Protein AF-A0A6F9CFJ3-F1 (afdb_monomer)

Sequence (87 aa):
TVRTFSLKGMTSKLFGQETAEQREAKLQVLEQQIAEGEVVVKEKNTESDEFVKTAWVDIERFKDQKDRDLKEALISYAVMQISMCKK

Structure (mmCIF, N/CA/C/O backbone):
data_AF-A0A6F9CFJ3-F1
#
_entry.id   AF-A0A6F9CFJ3-F1
#
loop_
_atom_site.group_PDB
_atom_site.id
_atom_site.type_symbol
_atom_site.label_atom_id
_atom_site.label_alt_id
_atom_site.label_comp_id
_atom_site.label_asym_id
_atom_site.label_entity_id
_atom_site.label_seq_id
_atom_site.pdbx_PDB_ins_code
_atom_site.Cartn_x
_atom_site.Cartn_y
_atom_site.Cartn_z
_atom_site.occupancy
_atom_site.B_iso_or_equiv
_atom_site.auth_seq_id
_atom_site.auth_comp_id
_atom_site.auth_asym_id
_atom_site.auth_atom_id
_atom_site.pdbx_PDB_model_num
ATOM 1 N N . THR A 1 1 ? -10.937 -33.137 58.120 1.00 46.38 1 THR A N 1
ATOM 2 C CA . THR A 1 1 ? -11.600 -32.410 57.016 1.00 46.38 1 THR A CA 1
ATOM 3 C C . THR A 1 1 ? -10.703 -31.277 56.561 1.00 46.38 1 THR A C 1
ATOM 5 O O . THR A 1 1 ? -10.553 -30.304 57.289 1.00 46.38 1 THR A O 1
ATOM 8 N N . VAL A 1 2 ? -10.017 -31.433 55.427 1.00 47.34 2 VAL A N 1
ATOM 9 C CA . VAL A 1 2 ? -9.064 -30.433 54.914 1.00 47.34 2 VAL A CA 1
ATOM 10 C C . VAL A 1 2 ? -9.859 -29.271 54.315 1.00 47.34 2 VAL A C 1
ATOM 12 O O . VAL A 1 2 ? -10.607 -29.465 53.362 1.00 47.34 2 VAL A O 1
ATOM 15 N N . ARG A 1 3 ? -9.757 -28.071 54.902 1.00 60.94 3 ARG A N 1
ATOM 16 C CA . ARG A 1 3 ? -10.383 -26.860 54.348 1.00 60.94 3 ARG A CA 1
ATOM 17 C C . ARG A 1 3 ? -9.577 -26.423 53.127 1.00 60.94 3 ARG A C 1
ATOM 19 O O . ARG A 1 3 ? -8.458 -25.944 53.263 1.00 60.94 3 ARG A O 1
ATOM 26 N N . THR A 1 4 ? -10.141 -26.604 51.939 1.00 61.44 4 THR A N 1
ATOM 27 C CA . THR A 1 4 ? -9.576 -26.101 50.685 1.00 61.44 4 THR A CA 1
ATOM 28 C C . THR A 1 4 ? -9.602 -24.573 50.700 1.00 61.44 4 THR A C 1
ATOM 30 O O . THR A 1 4 ? -10.672 -23.963 50.653 1.00 61.44 4 THR A O 1
ATOM 33 N N . PHE A 1 5 ? -8.434 -23.940 50.794 1.00 58.81 5 PHE A N 1
ATOM 34 C CA . PHE A 1 5 ? -8.308 -22.492 50.660 1.00 58.81 5 PHE A CA 1
ATOM 35 C C . PHE A 1 5 ? -8.528 -22.106 49.193 1.00 58.81 5 PHE A C 1
ATOM 37 O O . PHE A 1 5 ? -7.741 -22.456 48.320 1.00 58.81 5 PHE A O 1
ATOM 44 N N . SER A 1 6 ? -9.627 -21.404 48.914 1.00 68.38 6 SER A N 1
ATOM 45 C CA . SER A 1 6 ? -9.892 -20.830 47.594 1.00 68.38 6 SER A CA 1
ATOM 46 C C . SER A 1 6 ? -9.235 -19.458 47.505 1.00 68.38 6 SER A C 1
ATOM 48 O O . SER A 1 6 ? -9.619 -18.551 48.248 1.00 68.38 6 SER A O 1
ATOM 50 N N . LEU A 1 7 ? -8.293 -19.284 46.570 1.00 65.50 7 LEU A N 1
ATOM 51 C CA . LEU A 1 7 ? -7.690 -17.977 46.277 1.00 65.50 7 LEU A CA 1
ATOM 52 C C . LEU A 1 7 ? -8.770 -16.926 45.964 1.00 65.50 7 LEU A C 1
ATOM 54 O O . LEU A 1 7 ? -8.717 -15.826 46.502 1.00 65.50 7 LEU A O 1
ATOM 58 N N . LYS A 1 8 ? -9.803 -17.296 45.187 1.00 67.06 8 LYS A N 1
ATOM 59 C CA . LYS A 1 8 ? -10.968 -16.436 44.893 1.00 67.06 8 LYS A CA 1
ATOM 60 C C . LYS A 1 8 ? -11.759 -16.058 46.153 1.00 67.06 8 LYS A C 1
ATOM 62 O O . LYS A 1 8 ? -12.265 -14.946 46.258 1.00 67.06 8 LYS A O 1
ATOM 67 N N . GLY A 1 9 ? -11.870 -16.977 47.113 1.00 68.44 9 GLY A N 1
ATOM 68 C CA . GLY A 1 9 ? -12.546 -16.728 48.389 1.00 68.44 9 GLY A CA 1
ATOM 69 C C . GLY A 1 9 ? -11.736 -15.845 49.344 1.00 68.44 9 GLY A C 1
ATOM 70 O O . GLY A 1 9 ? -12.321 -15.090 50.115 1.00 68.44 9 GLY A O 1
ATOM 71 N N . MET A 1 10 ? -10.401 -15.912 49.290 1.00 71.00 10 MET A N 1
ATOM 72 C CA . MET A 1 10 ? -9.517 -15.025 50.055 1.00 71.00 10 MET A CA 1
ATOM 73 C C . MET A 1 10 ? -9.496 -13.609 49.485 1.00 71.00 10 MET A C 1
ATOM 75 O O . MET A 1 10 ? -9.618 -12.657 50.250 1.00 71.00 10 MET A O 1
ATOM 79 N N .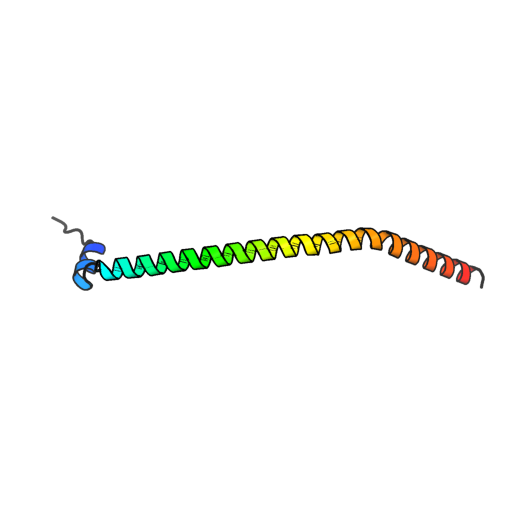 THR A 1 11 ? -9.400 -13.450 48.163 1.00 67.75 11 THR A N 1
ATOM 80 C CA . THR A 1 11 ? -9.376 -12.121 47.533 1.00 67.75 11 THR A CA 1
ATOM 81 C C . THR A 1 11 ? -10.704 -11.386 47.693 1.00 67.75 11 THR A C 1
ATOM 83 O O . THR A 1 11 ? -10.694 -10.214 48.049 1.00 67.75 11 THR A O 1
ATOM 86 N N . SER A 1 12 ? -11.842 -12.077 47.560 1.00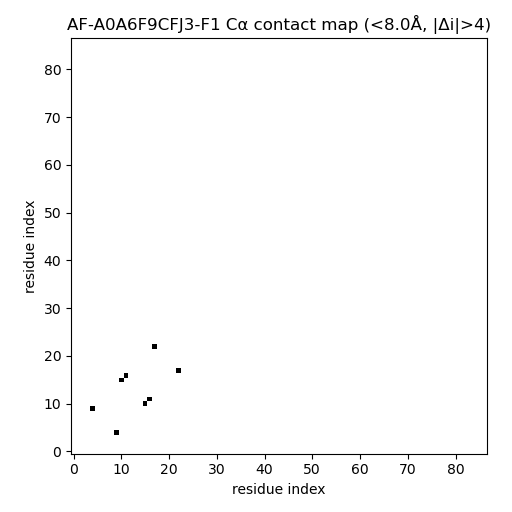 68.56 12 SER A N 1
ATOM 87 C CA . SER A 1 12 ? -13.170 -11.496 47.822 1.00 68.56 12 SER A CA 1
ATOM 88 C C . SER A 1 12 ? -13.352 -11.027 49.271 1.00 68.56 12 SER A C 1
ATOM 90 O O . SER A 1 12 ? -14.118 -10.098 49.509 1.00 68.56 12 SER A O 1
ATOM 92 N N . LYS A 1 13 ? -12.669 -11.654 50.239 1.00 68.75 13 LYS A N 1
ATOM 93 C CA . LYS A 1 13 ? -12.688 -11.235 51.651 1.00 68.75 13 LYS A CA 1
ATOM 94 C C . LYS A 1 13 ? -11.706 -10.104 51.957 1.00 68.75 13 LYS A C 1
ATOM 96 O O . LYS A 1 13 ? -11.981 -9.314 52.849 1.00 68.75 13 LYS A O 1
ATOM 101 N N . LEU A 1 14 ? -10.572 -10.049 51.255 1.00 68.06 14 LEU A N 1
ATOM 102 C CA . LEU A 1 14 ? -9.530 -9.034 51.452 1.00 68.06 14 LEU A CA 1
ATOM 103 C C . LEU A 1 14 ? -9.830 -7.717 50.726 1.00 68.06 14 LEU A C 1
ATOM 105 O O . LEU A 1 14 ? -9.463 -6.662 51.228 1.00 68.06 14 LEU A O 1
ATOM 109 N N . PHE A 1 15 ? -10.491 -7.776 49.569 1.00 72.06 15 PHE A N 1
ATOM 110 C CA . PHE A 1 15 ? -10.676 -6.619 48.685 1.00 72.06 15 PHE A CA 1
ATOM 111 C C . PHE A 1 15 ? -12.145 -6.326 48.336 1.00 72.06 15 PHE A C 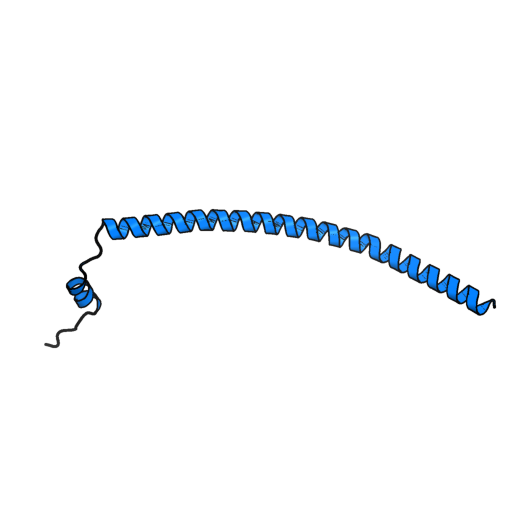1
ATOM 113 O O . PHE A 1 15 ? -12.415 -5.361 47.630 1.00 72.06 15 PHE A O 1
ATOM 120 N N . GLY A 1 16 ? -13.093 -7.124 48.845 1.00 68.44 16 GLY A N 1
ATOM 121 C CA . GLY A 1 16 ? -14.510 -7.044 48.475 1.00 68.44 16 GLY A CA 1
ATOM 122 C C . GLY A 1 16 ? -14.808 -7.705 47.124 1.00 68.44 16 GLY A C 1
ATOM 123 O O . GLY A 1 16 ? -13.905 -7.999 46.339 1.00 68.44 16 GLY A O 1
ATOM 124 N N . GLN A 1 17 ? -16.083 -8.000 46.855 1.00 72.00 17 GLN A N 1
ATOM 125 C CA . GLN A 1 17 ? -16.512 -8.266 45.480 1.00 72.00 17 GLN A CA 1
ATOM 126 C C . GLN A 1 17 ? -16.494 -6.947 44.710 1.00 72.00 17 GLN A C 1
ATOM 128 O O . GLN A 1 17 ? -16.866 -5.912 45.258 1.00 72.00 17 GLN A O 1
ATOM 133 N N . GLU A 1 18 ? -16.067 -7.003 43.450 1.00 73.50 18 GLU A N 1
ATOM 134 C CA . GLU A 1 18 ? -16.197 -5.881 42.523 1.00 73.50 18 GLU A CA 1
ATOM 135 C C . GLU A 1 18 ? -17.635 -5.350 42.557 1.00 73.50 18 GLU A C 1
ATOM 137 O O . GLU A 1 18 ? -18.586 -6.132 42.438 1.00 73.50 18 GLU A O 1
ATOM 142 N N . THR A 1 19 ? -17.793 -4.041 42.765 1.00 79.81 19 THR A N 1
ATOM 143 C CA . THR A 1 19 ? -19.131 -3.445 42.817 1.00 79.81 19 THR A CA 1
ATOM 144 C C . THR A 1 19 ? -19.755 -3.444 41.426 1.00 79.81 19 THR A C 1
ATOM 146 O O . THR A 1 19 ? -19.058 -3.481 40.407 1.00 79.81 19 THR A O 1
ATOM 149 N N . ALA A 1 20 ? -21.087 -3.401 41.368 1.00 84.12 20 ALA A N 1
ATOM 150 C CA . ALA A 1 20 ? -21.789 -3.285 40.095 1.00 84.12 20 ALA A CA 1
ATOM 151 C C . ALA A 1 20 ? -21.308 -2.054 39.304 1.00 84.12 20 ALA A C 1
ATOM 153 O O . ALA A 1 20 ? -21.090 -2.175 38.101 1.00 84.12 20 ALA A O 1
ATOM 154 N N . GLU A 1 21 ? -21.024 -0.930 39.981 1.00 86.00 21 GLU A N 1
ATOM 155 C CA . GLU A 1 21 ? -20.514 0.275 39.315 1.00 86.00 21 GLU A CA 1
ATOM 156 C C . GLU A 1 21 ? -19.107 0.077 38.737 1.00 86.00 21 GLU A C 1
ATOM 158 O O . GLU A 1 21 ? -18.825 0.529 37.632 1.00 86.00 21 GLU A O 1
ATOM 163 N N . GLN A 1 22 ? -18.211 -0.625 39.443 1.00 86.69 22 GLN A N 1
ATOM 164 C CA . GLN A 1 22 ? -16.864 -0.917 38.931 1.00 86.69 22 GLN A CA 1
ATOM 165 C C . GLN A 1 22 ? -16.910 -1.811 37.689 1.00 86.69 22 GLN A C 1
ATOM 167 O O . GLN A 1 22 ? -16.156 -1.601 36.736 1.00 86.69 22 GLN A O 1
ATOM 172 N N . ARG A 1 23 ? -17.819 -2.790 37.688 1.00 88.31 23 ARG A N 1
ATOM 173 C CA . ARG A 1 23 ? -18.039 -3.670 36.543 1.00 88.31 23 ARG A CA 1
AT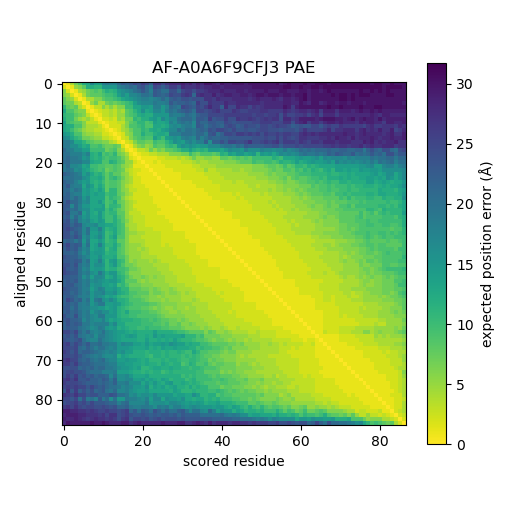OM 174 C C . ARG A 1 23 ? -18.593 -2.906 35.345 1.00 88.31 23 ARG A C 1
ATOM 176 O O . ARG A 1 23 ? -18.129 -3.116 34.228 1.00 88.31 23 ARG A O 1
ATOM 183 N N . GLU A 1 24 ? -19.568 -2.035 35.579 1.00 92.56 24 GLU A N 1
ATOM 184 C CA . GLU A 1 24 ? -20.171 -1.196 34.544 1.00 92.56 24 GLU A CA 1
ATOM 185 C C . GLU A 1 24 ? -19.152 -0.210 33.961 1.00 92.56 24 GLU A C 1
ATOM 187 O O . GLU A 1 24 ? -19.023 -0.117 32.744 1.00 92.56 24 GLU A O 1
ATOM 192 N N . ALA A 1 25 ? -18.329 0.420 34.803 1.00 92.50 25 ALA A N 1
ATOM 193 C CA . ALA A 1 25 ? -17.246 1.289 34.348 1.00 92.50 25 ALA A CA 1
ATOM 194 C C . ALA A 1 25 ? -16.239 0.542 33.454 1.00 92.50 25 ALA A C 1
ATOM 196 O O . ALA A 1 25 ? -15.818 1.061 32.423 1.00 92.50 25 ALA A O 1
ATOM 197 N N . LYS A 1 26 ? -15.872 -0.701 33.800 1.00 94.38 26 LYS A N 1
ATOM 198 C CA . LYS A 1 26 ? -15.005 -1.526 32.939 1.00 94.38 26 LYS A CA 1
ATOM 199 C C . LYS A 1 26 ? -15.671 -1.897 31.618 1.00 94.38 26 LYS A C 1
ATOM 201 O O . LYS A 1 26 ? -14.987 -1.917 30.600 1.00 94.38 26 LYS A O 1
ATOM 206 N N . LEU A 1 27 ? -16.970 -2.197 31.629 1.00 95.62 27 LEU A N 1
ATOM 207 C CA . LEU A 1 27 ? -17.724 -2.478 30.406 1.00 95.62 27 LEU A CA 1
ATOM 208 C C . LEU A 1 27 ? -17.732 -1.264 29.476 1.00 95.62 27 LEU A C 1
ATOM 210 O O . LEU A 1 27 ? -17.389 -1.414 28.311 1.00 95.62 27 LEU A O 1
ATOM 214 N N . GLN A 1 28 ? -17.998 -0.069 30.004 1.00 96.88 28 GLN A N 1
ATOM 215 C CA . GLN A 1 28 ? -17.965 1.172 29.224 1.00 96.88 28 GLN A CA 1
ATOM 216 C C . GLN A 1 28 ? -16.581 1.438 28.617 1.00 96.88 28 GLN A C 1
ATOM 218 O O . GLN A 1 28 ? -16.476 1.819 27.455 1.00 96.88 28 GLN A O 1
ATOM 223 N N . VAL A 1 29 ? -15.503 1.191 29.372 1.00 97.69 29 VAL A N 1
ATOM 224 C CA . VAL A 1 29 ? -14.134 1.315 28.845 1.00 97.69 29 VAL A CA 1
ATOM 225 C C . VAL A 1 29 ? -13.884 0.326 27.705 1.00 97.69 29 VAL A C 1
ATOM 227 O O . VAL A 1 29 ? -13.299 0.705 26.694 1.00 97.69 29 VAL A O 1
ATOM 230 N N . LEU A 1 30 ? -14.323 -0.928 27.844 1.00 97.69 30 LEU A N 1
ATOM 231 C CA . LEU A 1 30 ? -14.165 -1.934 26.792 1.00 97.69 30 LEU A CA 1
ATOM 232 C C . LEU A 1 30 ? -14.983 -1.584 25.543 1.00 97.69 30 LEU A C 1
ATOM 234 O O . LEU A 1 30 ? -14.468 -1.710 24.438 1.00 97.69 30 LEU A O 1
ATOM 238 N N . GLU A 1 31 ? -16.220 -1.114 25.703 1.00 98.25 31 GLU A N 1
ATOM 239 C CA . GLU A 1 31 ? -17.060 -0.655 24.589 1.00 98.25 31 GLU A CA 1
ATOM 240 C C . GLU A 1 31 ? -16.416 0.521 23.850 1.00 98.25 31 GLU A C 1
ATOM 242 O O . GLU A 1 31 ? -16.347 0.511 22.621 1.00 98.25 31 GLU A O 1
ATOM 247 N N . GLN A 1 32 ? -15.864 1.487 24.589 1.00 98.06 32 GLN A N 1
ATOM 248 C CA . GLN A 1 32 ? -15.148 2.615 24.005 1.00 98.06 32 GLN A CA 1
ATOM 249 C C . GLN A 1 32 ? -13.904 2.158 23.228 1.00 98.06 32 GLN A C 1
ATOM 251 O O . GLN A 1 32 ? -13.697 2.583 22.095 1.00 98.06 32 GLN A O 1
ATOM 256 N N . GLN A 1 33 ? -13.106 1.247 23.795 1.00 98.12 33 GLN A N 1
ATOM 257 C CA . GLN A 1 33 ? -11.928 0.692 23.120 1.00 98.12 33 GLN A CA 1
ATOM 258 C C . GLN A 1 33 ? -12.289 -0.085 21.851 1.00 98.12 33 GLN A C 1
ATOM 260 O O . GLN A 1 33 ? -11.555 -0.021 20.865 1.00 98.12 33 GLN A O 1
ATOM 265 N N . ILE A 1 34 ? -13.407 -0.816 21.863 1.00 98.31 34 ILE A N 1
ATOM 266 C CA . ILE A 1 34 ? -13.908 -1.519 20.678 1.00 98.31 34 ILE A CA 1
ATOM 267 C C . ILE A 1 34 ? -14.295 -0.504 19.603 1.00 98.31 34 ILE A C 1
ATOM 269 O O . ILE A 1 34 ? -13.824 -0.624 18.475 1.00 98.31 34 ILE A O 1
ATOM 273 N N . ALA A 1 35 ? -15.080 0.518 19.951 1.00 98.50 35 ALA A N 1
ATOM 274 C CA . ALA A 1 35 ? -15.515 1.539 19.002 1.00 98.50 35 ALA A CA 1
ATOM 275 C C . ALA A 1 35 ? -14.328 2.303 18.386 1.00 98.50 35 ALA A C 1
ATOM 277 O O . ALA A 1 35 ? -14.264 2.488 17.171 1.00 98.50 35 ALA A O 1
ATOM 278 N N . GLU A 1 36 ? -13.351 2.699 19.205 1.00 98.31 36 GLU A N 1
ATOM 279 C CA . GLU A 1 36 ? -12.111 3.324 18.731 1.00 98.31 36 GLU A CA 1
ATOM 280 C C . GLU A 1 36 ? -11.318 2.381 17.820 1.00 98.31 36 GLU A C 1
ATOM 282 O O . GLU A 1 36 ? -10.863 2.781 16.748 1.00 98.31 36 GLU A O 1
ATOM 287 N N . GLY A 1 37 ? -11.193 1.109 18.209 1.00 98.44 37 GLY A N 1
ATOM 288 C CA . GLY A 1 37 ? -10.513 0.090 17.416 1.00 98.44 37 GLY A CA 1
ATOM 289 C C . GLY A 1 37 ? -11.161 -0.131 16.048 1.00 98.44 37 GLY A C 1
ATOM 290 O O . GLY A 1 37 ? -10.455 -0.233 15.045 1.00 98.44 37 GLY A O 1
ATOM 291 N N . GLU A 1 38 ? -12.492 -0.152 15.978 1.00 98.56 38 GLU A N 1
ATOM 292 C CA . GLU A 1 38 ? -13.236 -0.283 14.721 1.00 98.56 38 GLU A CA 1
ATOM 293 C C . GLU A 1 38 ? -12.983 0.896 13.776 1.00 98.56 38 GLU A C 1
ATOM 295 O O . GLU A 1 38 ? -12.784 0.692 12.573 1.00 98.56 38 GLU A O 1
ATOM 300 N N . VAL A 1 39 ? -12.932 2.121 14.311 1.00 98.50 39 VAL A N 1
ATOM 301 C CA . VAL A 1 39 ? -12.591 3.319 13.530 1.00 98.50 39 VAL A CA 1
ATOM 302 C C . VAL A 1 39 ? -11.174 3.207 12.975 1.00 98.50 39 VAL A C 1
ATOM 304 O O . VAL A 1 39 ? -10.985 3.350 11.767 1.00 98.50 39 VAL A O 1
ATOM 307 N N . VAL A 1 40 ? -10.197 2.857 13.815 1.00 98.44 40 VAL A N 1
ATOM 308 C CA . VAL A 1 40 ? -8.793 2.718 13.395 1.00 98.44 40 VAL A CA 1
ATOM 309 C C . VAL A 1 40 ? -8.635 1.647 12.316 1.00 98.44 40 VAL A C 1
ATOM 311 O O . VAL A 1 40 ? -7.936 1.862 11.326 1.00 98.44 40 VAL A O 1
ATOM 314 N N . VAL A 1 41 ? -9.295 0.494 12.460 1.00 98.62 41 VAL A N 1
ATOM 315 C CA . VAL A 1 41 ? -9.253 -0.569 11.443 1.00 98.62 41 VAL A CA 1
ATOM 316 C C . VAL A 1 41 ? -9.833 -0.075 10.120 1.00 98.62 41 VAL A C 1
ATOM 318 O O . VAL A 1 41 ? -9.260 -0.327 9.060 1.00 98.62 41 VAL A O 1
ATOM 321 N N . LYS A 1 42 ? -10.948 0.659 10.159 1.00 98.50 42 LYS A N 1
ATOM 322 C CA . LYS A 1 42 ? -11.577 1.209 8.955 1.00 98.50 42 LYS A CA 1
ATOM 323 C C . LYS A 1 42 ? -10.690 2.241 8.254 1.00 98.50 42 LYS A C 1
ATOM 325 O O . LYS A 1 42 ? -10.578 2.208 7.026 1.00 98.50 42 LYS A O 1
ATOM 330 N N . GLU A 1 43 ? -10.045 3.120 9.013 1.00 98.44 43 GLU A N 1
ATOM 331 C CA . GLU A 1 43 ? -9.074 4.084 8.487 1.00 98.44 43 GLU A CA 1
ATOM 332 C C . GLU A 1 43 ? -7.893 3.362 7.834 1.00 98.44 43 GLU A C 1
ATOM 334 O O . GLU A 1 43 ? -7.572 3.627 6.677 1.00 98.44 43 GLU A O 1
ATOM 339 N N . LYS A 1 44 ? -7.312 2.367 8.515 1.00 98.44 44 LYS A N 1
ATOM 340 C CA . LYS A 1 44 ? -6.169 1.607 7.990 1.00 98.44 44 LYS A CA 1
ATOM 341 C C . LYS A 1 44 ? -6.500 0.783 6.752 1.00 98.44 44 LYS A C 1
ATOM 343 O O . LYS A 1 44 ? -5.671 0.692 5.850 1.00 98.44 44 LYS A O 1
ATOM 348 N N . ASN A 1 45 ? -7.708 0.233 6.667 1.00 98.44 45 ASN A N 1
ATOM 349 C CA . ASN A 1 45 ? -8.169 -0.430 5.449 1.00 98.44 45 ASN A CA 1
ATOM 350 C C . ASN A 1 45 ? -8.260 0.559 4.280 1.00 98.44 45 ASN A C 1
ATOM 352 O O . ASN A 1 45 ? -7.812 0.247 3.180 1.00 98.44 45 ASN A O 1
ATOM 356 N N . THR A 1 46 ? -8.767 1.770 4.531 1.00 98.31 46 THR A N 1
ATOM 357 C CA . THR A 1 46 ? -8.860 2.823 3.508 1.00 98.31 46 THR A CA 1
ATOM 358 C C . T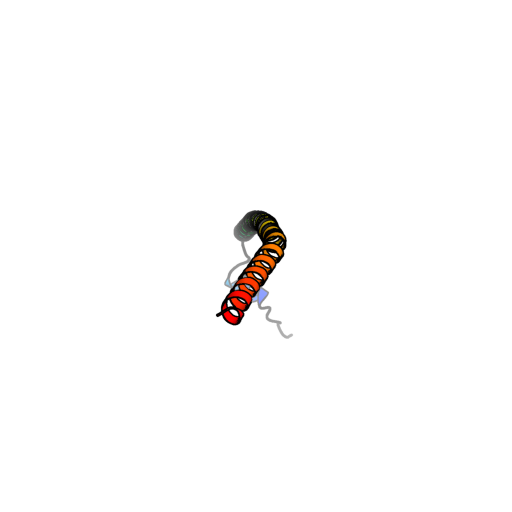HR A 1 46 ? -7.471 3.250 3.028 1.00 98.31 46 THR A C 1
ATOM 360 O O . THR A 1 46 ? -7.218 3.259 1.825 1.00 98.31 46 THR A O 1
ATOM 363 N N . GLU A 1 47 ? -6.544 3.516 3.955 1.00 98.31 47 GLU A N 1
ATOM 364 C CA . GLU A 1 47 ? -5.144 3.826 3.630 1.00 98.31 47 GLU A CA 1
ATOM 365 C C . GLU A 1 47 ? -4.487 2.704 2.806 1.00 98.31 47 GLU A C 1
ATOM 367 O O . GLU A 1 47 ? -3.779 2.970 1.833 1.00 98.31 47 GLU A O 1
ATOM 372 N N . SER A 1 48 ? -4.727 1.437 3.168 1.00 98.06 48 SER A N 1
ATOM 373 C CA . SER A 1 48 ? -4.161 0.295 2.444 1.00 98.06 48 SER A CA 1
ATOM 374 C C . SER A 1 48 ? -4.698 0.202 1.017 1.00 98.06 48 SER A C 1
ATOM 376 O O . SER A 1 48 ? -3.933 -0.078 0.092 1.00 98.06 48 SER A O 1
ATOM 378 N N . ASP A 1 49 ? -5.993 0.442 0.816 1.00 98.44 49 ASP A N 1
ATOM 379 C CA . ASP A 1 49 ? -6.602 0.415 -0.514 1.00 98.44 49 ASP A CA 1
ATOM 380 C C . ASP A 1 49 ? -6.051 1.536 -1.406 1.00 98.44 49 ASP A C 1
ATOM 382 O O . ASP A 1 49 ? -5.783 1.327 -2.593 1.00 98.44 49 ASP A O 1
ATOM 386 N N . GLU A 1 50 ? -5.855 2.729 -0.845 1.00 98.31 50 GLU A N 1
ATOM 387 C CA . GLU A 1 50 ? -5.239 3.860 -1.543 1.00 98.31 50 GLU A CA 1
ATOM 388 C C . GLU A 1 50 ? -3.778 3.584 -1.905 1.00 98.31 50 GLU A C 1
ATOM 390 O O . GLU A 1 50 ? -3.354 3.858 -3.035 1.00 98.31 50 GLU A O 1
ATOM 395 N N . PHE A 1 51 ? -3.023 2.977 -0.986 1.00 98.38 51 PHE A N 1
ATOM 396 C CA . PHE A 1 51 ? -1.649 2.561 -1.237 1.00 98.38 51 PHE A CA 1
ATOM 397 C C . PHE A 1 51 ? -1.574 1.572 -2.403 1.00 98.38 51 PHE A C 1
ATOM 399 O O . PHE A 1 51 ? -0.789 1.775 -3.329 1.00 98.38 51 PHE A O 1
ATOM 406 N N . VAL A 1 52 ? -2.419 0.535 -2.404 1.00 98.31 52 VAL A N 1
ATOM 407 C CA . VAL A 1 52 ? -2.440 -0.472 -3.476 1.00 98.31 52 VAL A CA 1
ATOM 408 C C . VAL A 1 52 ? -2.785 0.162 -4.822 1.00 98.31 52 VAL A C 1
ATOM 410 O O . VAL A 1 52 ? -2.118 -0.123 -5.815 1.00 98.31 52 VAL A O 1
ATOM 413 N N . LYS A 1 53 ? -3.782 1.055 -4.868 1.00 98.12 53 LYS A N 1
ATOM 414 C CA . LYS A 1 53 ? -4.145 1.780 -6.098 1.00 98.12 53 LYS A CA 1
ATOM 415 C C . LYS A 1 53 ? -2.983 2.617 -6.626 1.00 98.12 53 LYS A C 1
ATOM 417 O O . LYS A 1 53 ? -2.697 2.573 -7.819 1.00 98.12 53 LYS A O 1
ATOM 422 N N . THR A 1 54 ? -2.299 3.342 -5.747 1.00 97.88 54 THR A N 1
ATOM 423 C CA . THR A 1 54 ? -1.160 4.189 -6.127 1.00 97.88 54 THR A CA 1
ATOM 424 C C . THR A 1 54 ? 0.011 3.344 -6.626 1.00 97.88 54 THR A C 1
ATOM 426 O O . THR A 1 54 ? 0.525 3.580 -7.717 1.00 97.88 54 THR A O 1
ATOM 429 N N . ALA A 1 55 ? 0.367 2.290 -5.888 1.00 98.44 55 ALA A N 1
ATOM 430 C CA . ALA A 1 55 ? 1.424 1.365 -6.280 1.00 98.44 55 ALA A CA 1
ATOM 431 C C . ALA A 1 55 ? 1.123 0.678 -7.621 1.00 98.44 55 ALA A C 1
ATOM 433 O O . ALA A 1 55 ? 2.031 0.433 -8.41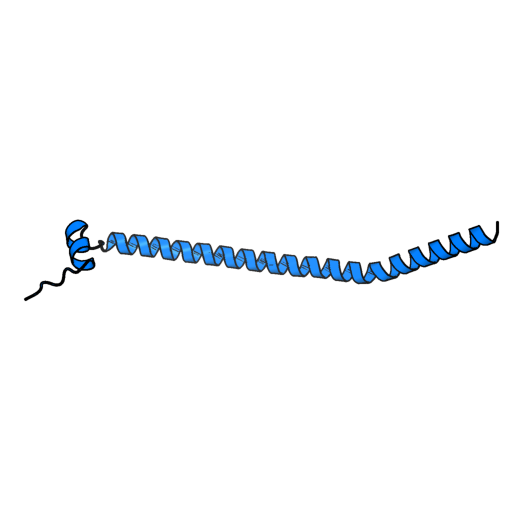5 1.00 98.44 55 ALA A O 1
ATOM 434 N N . TRP A 1 56 ? -0.149 0.385 -7.904 1.00 98.12 56 TRP A N 1
ATOM 435 C CA . TRP A 1 56 ? -0.552 -0.184 -9.186 1.00 98.12 56 TRP A CA 1
ATOM 436 C C . TRP A 1 56 ? -0.268 0.759 -10.360 1.00 98.12 56 TRP A C 1
ATOM 438 O O . TRP A 1 56 ? 0.291 0.321 -11.367 1.00 98.12 56 TRP A O 1
ATOM 448 N N . VAL A 1 57 ? -0.586 2.049 -10.214 1.00 97.94 57 VAL A N 1
ATOM 449 C CA . VAL A 1 57 ? -0.287 3.078 -11.226 1.00 97.94 57 VAL A CA 1
ATOM 450 C C . VAL A 1 57 ? 1.219 3.169 -11.482 1.00 97.94 57 VAL A C 1
ATOM 452 O O . VAL A 1 57 ? 1.650 3.218 -12.636 1.00 97.94 57 VAL A O 1
ATOM 455 N N . ASP A 1 58 ? 2.033 3.126 -10.428 1.00 97.88 58 ASP A N 1
ATOM 456 C CA . ASP A 1 58 ? 3.492 3.158 -10.560 1.00 97.88 58 ASP A CA 1
ATOM 457 C C . ASP A 1 58 ? 4.039 1.922 -11.286 1.00 97.88 58 ASP A C 1
ATOM 459 O O . ASP A 1 58 ? 4.922 2.039 -12.142 1.00 97.88 58 ASP A O 1
ATOM 463 N N . ILE A 1 59 ? 3.492 0.736 -10.999 1.00 97.62 59 ILE A N 1
ATOM 464 C CA . ILE A 1 59 ? 3.858 -0.509 -11.689 1.00 97.62 59 ILE A CA 1
ATOM 465 C C . ILE A 1 59 ? 3.509 -0.429 -13.177 1.00 97.62 59 ILE A C 1
ATOM 467 O O . ILE A 1 59 ? 4.305 -0.855 -14.017 1.00 97.62 59 ILE A O 1
ATOM 471 N N . GLU A 1 60 ? 2.330 0.085 -13.516 1.00 96.62 60 GLU A N 1
ATOM 472 C CA . GLU A 1 60 ? 1.893 0.231 -14.905 1.00 96.62 60 GLU A CA 1
ATOM 473 C C . GLU A 1 60 ? 2.793 1.211 -15.664 1.00 96.62 60 GLU A C 1
ATOM 475 O O . GLU A 1 60 ? 3.345 0.872 -16.713 1.00 96.62 60 GLU A O 1
ATOM 480 N N . ARG A 1 61 ? 3.081 2.368 -15.060 1.00 96.75 61 ARG A N 1
ATOM 481 C CA . ARG A 1 61 ? 4.024 3.342 -15.612 1.00 96.75 61 ARG A CA 1
ATOM 482 C C . ARG A 1 61 ? 5.416 2.744 -15.819 1.00 96.75 61 ARG A C 1
ATOM 484 O O . ARG A 1 61 ? 6.025 2.973 -16.865 1.00 96.75 61 ARG A O 1
ATOM 491 N N . PHE A 1 62 ? 5.921 1.975 -14.855 1.00 97.31 62 PHE A N 1
ATOM 492 C CA . PHE A 1 62 ? 7.220 1.3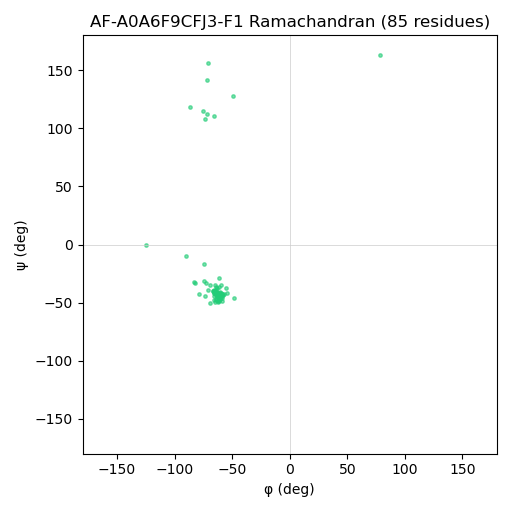15 -14.976 1.00 97.31 62 PHE A CA 1
ATOM 493 C C . PHE A 1 62 ? 7.245 0.324 -16.143 1.00 97.31 62 PHE A C 1
ATOM 495 O O . PHE A 1 62 ? 8.207 0.309 -16.9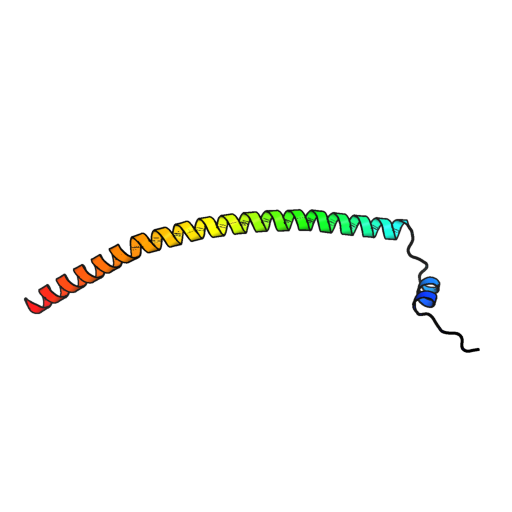13 1.00 97.31 62 PHE A O 1
ATOM 502 N N . LYS A 1 63 ? 6.187 -0.482 -16.307 1.00 94.56 63 LYS A N 1
ATOM 503 C CA . LYS A 1 63 ? 6.076 -1.433 -17.424 1.00 94.56 63 LYS A CA 1
ATOM 504 C C . LYS A 1 63 ? 6.142 -0.720 -18.774 1.00 94.56 63 LYS A C 1
ATOM 506 O O . LYS A 1 63 ? 6.900 -1.157 -19.637 1.00 94.56 63 LYS A O 1
ATOM 511 N N . ASP A 1 64 ? 5.436 0.399 -18.914 1.00 92.44 64 ASP A N 1
ATOM 512 C CA . ASP A 1 64 ? 5.425 1.190 -20.147 1.00 92.44 64 ASP A CA 1
ATOM 513 C C . ASP A 1 64 ? 6.758 1.895 -20.429 1.00 92.44 64 ASP A C 1
ATOM 515 O O . ASP A 1 64 ? 7.150 2.077 -21.585 1.00 92.44 64 ASP A O 1
ATOM 519 N N . GLN A 1 65 ? 7.458 2.341 -19.384 1.00 96.75 65 GLN A N 1
ATOM 520 C CA . GLN A 1 65 ? 8.727 3.059 -19.517 1.00 96.75 65 GLN A CA 1
ATOM 521 C C . GLN A 1 65 ? 9.906 2.122 -19.788 1.00 96.75 65 GLN A C 1
ATOM 523 O O . GLN A 1 65 ? 10.687 2.394 -20.698 1.00 96.75 65 GLN A O 1
ATOM 528 N N . LYS A 1 66 ? 9.989 0.982 -19.090 1.00 96.06 66 LYS A N 1
ATOM 529 C CA . LYS A 1 66 ? 11.118 0.038 -19.160 1.00 96.06 66 LYS A CA 1
ATOM 530 C C . LYS A 1 66 ? 11.521 -0.314 -20.592 1.00 96.06 66 LYS A C 1
ATOM 532 O O . LYS A 1 66 ? 12.706 -0.335 -20.914 1.00 96.06 66 LYS A O 1
ATOM 537 N N . ASP A 1 67 ? 10.551 -0.620 -21.450 1.00 92.19 67 ASP A N 1
ATOM 538 C CA . ASP A 1 67 ? 10.837 -1.054 -22.820 1.00 92.19 67 ASP A CA 1
ATOM 539 C C . ASP A 1 67 ? 11.325 0.092 -23.708 1.00 92.19 67 ASP A C 1
ATOM 541 O O . ASP A 1 67 ? 12.146 -0.131 -24.601 1.00 92.19 67 ASP A O 1
ATOM 545 N N . ARG A 1 68 ? 10.835 1.315 -23.476 1.00 95.50 68 ARG A N 1
ATOM 546 C CA . ARG A 1 68 ? 11.302 2.508 -24.190 1.00 95.50 68 ARG A CA 1
ATOM 547 C C . ARG A 1 68 ? 12.723 2.855 -23.770 1.00 95.50 68 ARG A C 1
ATOM 549 O O . ARG A 1 68 ? 13.587 2.953 -24.637 1.00 95.50 68 ARG A O 1
ATOM 556 N N . ASP A 1 69 ? 12.965 2.924 -22.467 1.00 97.06 69 ASP A N 1
ATOM 557 C CA . ASP A 1 69 ? 14.262 3.293 -21.903 1.00 97.06 69 ASP A CA 1
ATOM 558 C C . ASP A 1 69 ? 15.342 2.281 -22.313 1.00 97.06 69 ASP A C 1
ATOM 560 O O . ASP A 1 69 ? 16.440 2.655 -22.726 1.00 97.06 69 ASP A O 1
ATOM 564 N N . LEU A 1 70 ? 15.014 0.982 -22.295 1.00 96.19 70 LEU A N 1
ATOM 565 C CA . LEU A 1 70 ? 15.928 -0.062 -22.757 1.00 96.19 70 LEU A CA 1
ATOM 566 C C . LEU A 1 70 ? 16.252 0.081 -24.250 1.00 96.19 70 LEU A C 1
ATOM 568 O O . LEU A 1 70 ? 17.414 -0.035 -24.641 1.00 96.19 70 LEU A O 1
ATOM 572 N N . LYS A 1 71 ? 15.247 0.333 -25.097 1.00 96.62 71 LYS A N 1
ATOM 573 C CA . LYS A 1 71 ? 15.466 0.540 -26.537 1.00 96.62 71 LYS A CA 1
ATOM 574 C C . LYS A 1 71 ? 16.351 1.754 -26.794 1.00 96.62 71 LYS A C 1
ATOM 576 O O . LYS A 1 71 ? 17.275 1.662 -27.597 1.00 96.62 71 LYS A O 1
ATOM 581 N N . GLU A 1 72 ? 16.098 2.862 -26.109 1.00 97.44 72 GLU A N 1
ATOM 582 C CA . GLU A 1 72 ? 16.885 4.086 -26.250 1.00 97.44 72 GLU A CA 1
ATOM 583 C C . GLU A 1 72 ? 18.339 3.885 -25.807 1.00 97.44 72 GLU A C 1
ATOM 585 O O . GLU A 1 72 ? 19.263 4.283 -26.524 1.00 97.44 72 GLU A O 1
ATOM 590 N N . ALA A 1 73 ? 18.558 3.187 -24.689 1.00 97.81 73 ALA A N 1
ATOM 591 C CA . ALA A 1 73 ? 19.894 2.836 -24.217 1.00 97.81 73 ALA A CA 1
ATOM 592 C C . ALA A 1 73 ? 20.647 1.957 -25.232 1.00 97.81 73 ALA A C 1
ATOM 594 O O . ALA A 1 73 ? 21.811 2.221 -25.539 1.00 97.81 73 ALA A O 1
ATOM 595 N N . LEU A 1 74 ? 19.979 0.948 -25.803 1.00 97.94 74 LEU A N 1
ATOM 596 C CA . LEU A 1 74 ? 20.571 0.064 -26.812 1.00 97.94 74 LEU A CA 1
ATOM 597 C C . LEU A 1 74 ? 20.899 0.803 -28.116 1.00 97.94 74 LEU A C 1
ATOM 599 O O . LEU A 1 74 ? 21.974 0.595 -28.679 1.00 97.94 74 LEU A O 1
ATOM 603 N N . ILE A 1 75 ? 20.010 1.683 -28.585 1.00 97.94 75 ILE A N 1
ATOM 604 C CA . ILE A 1 75 ? 20.248 2.513 -29.776 1.00 97.94 75 ILE A CA 1
ATOM 605 C C . ILE A 1 75 ? 21.438 3.443 -29.539 1.00 97.94 75 ILE A C 1
ATOM 607 O O . ILE A 1 75 ? 22.356 3.486 -30.359 1.00 97.94 75 ILE A O 1
ATOM 611 N N . SER A 1 76 ? 21.458 4.145 -28.405 1.00 97.44 76 SER A N 1
ATOM 612 C CA . SER A 1 76 ? 22.547 5.056 -28.036 1.00 97.44 76 SER A CA 1
ATOM 613 C C . SER A 1 76 ? 23.886 4.325 -27.976 1.00 97.44 76 SER A C 1
ATOM 615 O O . SER A 1 76 ? 24.890 4.798 -28.513 1.00 97.44 76 SER A O 1
ATOM 617 N N . TYR A 1 77 ? 23.891 3.124 -27.392 1.00 97.31 77 TYR A N 1
ATOM 618 C CA . TYR A 1 77 ? 25.066 2.266 -27.363 1.00 97.31 77 TYR A CA 1
ATOM 619 C C . TYR A 1 77 ? 25.524 1.868 -28.772 1.00 97.31 77 TYR A C 1
ATOM 621 O O . TYR A 1 77 ? 26.703 2.012 -29.092 1.00 97.31 77 TYR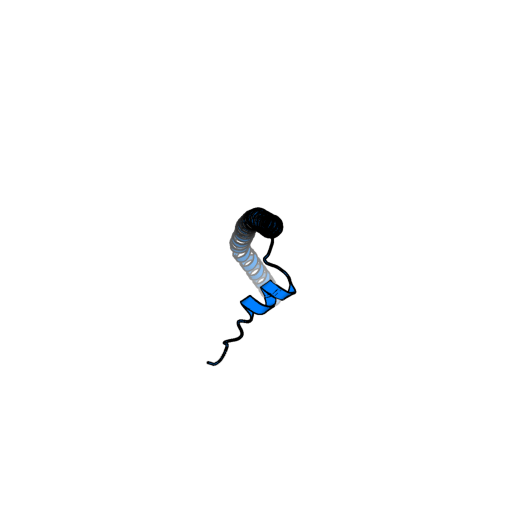 A O 1
ATOM 629 N N . ALA A 1 78 ? 24.612 1.423 -29.641 1.00 97.25 78 ALA A N 1
ATOM 630 C CA . ALA A 1 78 ? 24.947 1.047 -31.013 1.00 97.25 78 ALA A CA 1
ATOM 631 C C . ALA A 1 78 ? 25.533 2.224 -31.810 1.00 97.25 78 ALA A C 1
ATOM 633 O O . ALA A 1 78 ? 26.546 2.062 -32.491 1.00 97.25 78 ALA A O 1
ATOM 634 N N . VAL A 1 79 ? 24.949 3.420 -31.687 1.00 97.00 79 VAL A N 1
ATOM 635 C CA . VAL A 1 79 ? 25.463 4.646 -32.321 1.00 97.00 79 VAL A CA 1
ATOM 636 C C . VAL A 1 79 ? 26.885 4.950 -31.850 1.00 97.00 79 VAL A C 1
ATOM 638 O O . VAL A 1 79 ? 27.764 5.210 -32.675 1.00 97.00 79 VAL A O 1
ATOM 641 N N . MET A 1 80 ? 27.134 4.865 -30.541 1.00 96.31 80 MET A N 1
ATOM 642 C CA . MET A 1 80 ? 28.465 5.062 -29.970 1.00 96.31 80 MET A CA 1
ATOM 643 C C . MET A 1 80 ? 29.473 4.043 -30.518 1.00 96.31 80 MET A C 1
ATOM 645 O O . MET A 1 80 ? 30.554 4.437 -30.951 1.00 96.31 80 MET A O 1
ATOM 649 N N . GLN A 1 81 ? 29.117 2.754 -30.566 1.00 96.12 81 GLN A N 1
ATOM 650 C CA . GLN A 1 81 ? 29.993 1.705 -31.106 1.00 96.12 81 GLN A CA 1
ATOM 651 C C . GLN A 1 81 ? 30.314 1.936 -32.587 1.00 96.12 81 GLN A C 1
ATOM 653 O O . GLN A 1 81 ? 31.478 1.903 -32.980 1.00 96.12 81 GLN A O 1
ATOM 658 N N . ILE A 1 82 ? 29.307 2.263 -33.403 1.00 95.75 82 ILE A N 1
ATOM 659 C CA . ILE A 1 82 ? 29.505 2.589 -34.822 1.00 95.75 82 ILE A CA 1
ATOM 660 C C . ILE A 1 82 ? 30.451 3.784 -34.977 1.00 95.75 82 ILE A C 1
ATOM 662 O O . ILE A 1 82 ? 31.327 3.762 -35.840 1.00 95.75 82 ILE A O 1
ATOM 666 N N . SER A 1 83 ? 30.295 4.826 -34.156 1.00 94.81 83 SER A N 1
ATOM 667 C CA . SER A 1 83 ? 31.177 5.994 -34.199 1.00 94.81 83 SER A CA 1
ATOM 668 C C . SER A 1 83 ? 32.618 5.654 -33.825 1.00 94.81 83 SER A C 1
ATOM 670 O O . SER A 1 83 ? 33.533 6.246 -34.394 1.00 94.81 83 SER A O 1
ATOM 672 N N . MET A 1 84 ? 32.823 4.750 -32.868 1.00 92.88 84 MET A N 1
ATOM 673 C CA . MET A 1 84 ? 34.156 4.327 -32.439 1.00 92.88 84 MET A CA 1
ATOM 674 C C . MET A 1 84 ? 34.848 3.473 -33.500 1.00 92.88 84 MET A C 1
ATOM 676 O O . MET A 1 84 ? 36.029 3.668 -33.737 1.00 92.88 84 MET A O 1
ATOM 680 N N . CYS A 1 85 ? 34.121 2.583 -34.181 1.00 86.44 85 CYS A N 1
ATOM 681 C CA . CYS A 1 85 ? 34.677 1.754 -35.256 1.00 86.44 85 CYS A CA 1
ATOM 682 C C . CYS A 1 85 ? 34.928 2.516 -36.571 1.00 86.44 85 CYS A C 1
ATOM 684 O O . CYS A 1 85 ? 35.613 1.997 -37.448 1.00 86.44 85 CYS A O 1
ATOM 686 N N . LYS A 1 86 ? 34.328 3.702 -36.747 1.00 80.12 86 LYS A N 1
ATOM 687 C CA . LYS A 1 86 ? 34.530 4.578 -37.917 1.00 80.12 86 LYS A CA 1
ATOM 688 C C . LYS A 1 86 ? 35.678 5.585 -37.747 1.00 80.12 86 LYS A C 1
ATOM 690 O O . LYS A 1 86 ? 35.999 6.264 -38.721 1.00 80.12 86 LYS A O 1
ATOM 695 N N . LYS A 1 87 ? 36.230 5.722 -36.539 1.00 52.09 87 LYS A N 1
ATOM 696 C CA . LYS A 1 87 ? 37.465 6.471 -36.259 1.00 52.09 87 LYS A CA 1
ATOM 697 C C . LYS A 1 87 ? 38.668 5.547 -36.371 1.00 52.09 87 LYS A C 1
ATOM 699 O O . LYS A 1 87 ? 39.723 6.066 -36.786 1.00 52.09 87 LYS A O 1
#

Solvent-accessible surface area (backbone atoms only — not comparable to full-atom values): 5002 Å² total; per-residue (Å²): 136,86,82,79,84,49,67,72,62,49,47,38,70,75,70,47,71,85,48,72,66,60,53,50,54,51,49,54,52,51,52,51,53,48,54,52,49,53,51,52,50,54,51,51,52,51,54,50,53,53,49,52,56,52,52,48,53,51,52,51,51,46,62,65,43,52,61,53,54,50,50,50,53,52,50,53,49,50,54,51,51,55,56,60,76,73,106

Foldseek 3Di:
DDDDDDPVVVCCVVPNDQDPVNVVVVVVVVVVVVVVVVVVVVVVVVVVVVVVVVVVVVVVVCVVVVVVVVVVVVVVVVVVVVVVVVD

Mean predicted aligned error: 10.88 Å

pLDDT: mean 88.96, std 13.94, range [46.38, 98.62]

Radius of gyration: 34.95 Å; Cα contacts (8 Å, |Δi|>4): 4; chains: 1; bounding box: 59×39×95 Å

Secondary structure (DSSP, 8-state):
------HHHHHHHHH-PPPHHHHHHHHHHHHHHHHHHHHHHHHHHHHHHHHHHHHHHHHHHHHHHHHHHHHHHHHHHHHHHHHHHT-